Protein AF-A0ABD1H551-F1 (afdb_monomer)

Nearest PDB structures (foldseek):
  7oyb-assembly1_M1  TM=8.784E-01  e=7.785E-08  Danio rerio
  6em1-assembly1_M  TM=8.984E-01  e=2.831E-06  Saccharomyces cerevisiae S288C
  5jup-assembly1_R  TM=9.050E-01  e=9.179E-06  Saccharomyces cerevisiae
  8a3w-assembly1_K  TM=8.734E-01  e=2.570E-04  Leishmania major strain Friedlin
  8rxx-assembly1_LK  TM=8.877E-01  e=4.940E-04  Leishmania major strain Friedlin

Structure (mmCIF, N/CA/C/O backbone):
data_AF-A0ABD1H551-F1
#
_entry.id   AF-A0ABD1H551-F1
#
loop_
_atom_site.group_PDB
_atom_site.id
_atom_site.type_symbol
_atom_site.label_atom_id
_atom_site.label_alt_id
_atom_site.label_comp_id
_atom_site.label_asym_id
_atom_site.label_entity_id
_atom_site.label_seq_id
_atom_site.pdbx_PDB_ins_code
_atom_site.Cartn_x
_atom_site.Cartn_y
_atom_site.Cartn_z
_atom_site.occupancy
_atom_site.B_iso_or_equiv
_atom_site.auth_seq_id
_atom_site.auth_comp_id
_atom_site.auth_asym_id
_atom_site.auth_atom_id
_atom_site.pdbx_PDB_model_num
ATOM 1 N N . MET A 1 1 ? -14.386 -8.185 -21.382 1.00 70.94 1 MET A N 1
ATOM 2 C CA . MET A 1 1 ? -13.116 -8.934 -21.229 1.00 70.94 1 MET A CA 1
ATOM 3 C C . MET A 1 1 ? -13.074 -9.597 -19.862 1.00 70.94 1 MET A C 1
ATOM 5 O O . MET A 1 1 ? -13.427 -8.952 -18.881 1.00 70.94 1 MET A O 1
ATOM 9 N N . THR A 1 2 ? -12.668 -10.866 -19.806 1.00 91.06 2 THR A N 1
ATOM 10 C CA . THR A 1 2 ? -12.673 -11.706 -18.592 1.00 91.06 2 THR A CA 1
ATOM 11 C C . THR A 1 2 ? -11.511 -11.385 -17.645 1.00 91.06 2 THR A C 1
ATOM 13 O O . THR A 1 2 ? -11.685 -11.402 -16.428 1.00 91.06 2 THR A O 1
ATOM 16 N N . PHE A 1 3 ? -10.341 -11.016 -18.182 1.00 92.69 3 PHE A N 1
ATOM 17 C CA . PHE A 1 3 ? -9.173 -10.616 -17.392 1.00 92.69 3 PHE A CA 1
ATOM 18 C C . PHE A 1 3 ? -9.074 -9.089 -17.255 1.00 92.69 3 PHE A C 1
ATOM 20 O O . PHE A 1 3 ? -9.409 -8.337 -18.170 1.00 92.69 3 PHE A O 1
ATOM 27 N N . LYS A 1 4 ? -8.620 -8.631 -16.081 1.00 91.81 4 LYS A N 1
ATOM 28 C CA . LYS A 1 4 ? -8.514 -7.200 -15.715 1.00 91.81 4 LYS A CA 1
ATOM 29 C C . LYS A 1 4 ? -7.081 -6.741 -15.419 1.00 91.81 4 LYS A C 1
ATOM 31 O O . LYS A 1 4 ? -6.844 -5.557 -15.190 1.00 91.81 4 LYS A O 1
ATOM 36 N N . ARG A 1 5 ? -6.138 -7.677 -15.311 1.00 92.56 5 ARG A N 1
ATOM 37 C CA . ARG A 1 5 ? -4.743 -7.419 -14.941 1.00 92.56 5 ARG A CA 1
ATOM 38 C C . ARG A 1 5 ? -3.867 -8.199 -15.903 1.00 92.56 5 ARG A C 1
ATOM 40 O O . ARG A 1 5 ? -3.893 -9.424 -15.866 1.00 92.56 5 ARG A O 1
ATOM 47 N N . TYR A 1 6 ? -3.144 -7.478 -16.742 1.00 94.06 6 TYR A N 1
ATOM 48 C CA . TYR A 1 6 ? -2.253 -8.043 -17.741 1.00 94.06 6 TYR A CA 1
ATOM 49 C C . TYR A 1 6 ? -0.807 -7.710 -17.382 1.00 94.06 6 TYR A C 1
ATOM 51 O O . TYR A 1 6 ? -0.543 -6.753 -16.647 1.00 94.06 6 TYR A O 1
ATOM 59 N N . VAL A 1 7 ? 0.110 -8.538 -17.869 1.00 94.06 7 VAL A N 1
ATOM 60 C CA . VAL A 1 7 ? 1.543 -8.251 -17.846 1.00 94.06 7 VAL A CA 1
ATOM 61 C C . VAL A 1 7 ? 1.819 -7.355 -19.048 1.00 94.06 7 VAL A C 1
ATOM 63 O O . VAL A 1 7 ? 1.664 -7.786 -20.185 1.00 94.06 7 VAL A O 1
ATOM 66 N N . GLU A 1 8 ? 2.150 -6.097 -18.786 1.00 93.81 8 GLU A N 1
ATOM 67 C CA . GLU A 1 8 ? 2.339 -5.054 -19.798 1.00 93.81 8 GLU A CA 1
ATOM 68 C C . GLU A 1 8 ? 3.419 -4.069 -19.332 1.00 93.81 8 GLU A C 1
ATOM 70 O O . GLU A 1 8 ? 3.632 -3.889 -18.127 1.00 93.81 8 GLU A O 1
ATOM 75 N N . ILE A 1 9 ? 4.105 -3.432 -20.280 1.00 92.75 9 ILE A N 1
ATOM 76 C CA . ILE A 1 9 ? 5.108 -2.405 -19.980 1.00 92.75 9 ILE A CA 1
ATOM 77 C C . ILE A 1 9 ? 4.419 -1.218 -19.295 1.00 92.75 9 ILE A C 1
ATOM 79 O O . ILE A 1 9 ? 3.358 -0.763 -19.714 1.00 92.75 9 ILE A O 1
ATOM 83 N N . GLY A 1 10 ? 5.016 -0.729 -18.209 1.00 91.62 10 GLY A N 1
ATOM 84 C CA . GLY A 1 10 ? 4.457 0.319 -17.355 1.00 91.62 10 GLY A CA 1
ATOM 85 C C . GLY A 1 10 ? 3.514 -0.196 -16.264 1.00 91.62 10 GLY A C 1
ATOM 86 O O . GLY A 1 10 ? 3.066 0.589 -15.425 1.00 91.62 10 GLY A O 1
ATOM 87 N N . ARG A 1 11 ? 3.222 -1.504 -16.208 1.00 93.94 11 ARG A N 1
ATOM 88 C CA . ARG A 1 11 ? 2.378 -2.068 -15.148 1.00 93.94 11 ARG A CA 1
ATOM 89 C C . ARG A 1 11 ? 3.085 -2.042 -13.800 1.00 93.94 11 ARG A C 1
ATOM 91 O O . ARG A 1 11 ? 4.218 -2.498 -13.677 1.00 93.94 11 ARG A O 1
ATOM 98 N N . VAL A 1 12 ? 2.366 -1.610 -12.766 1.00 93.25 12 VAL A N 1
ATOM 99 C CA . VAL A 1 12 ? 2.822 -1.706 -11.374 1.00 93.25 12 VAL A CA 1
ATOM 100 C C . VAL A 1 12 ? 2.500 -3.092 -10.810 1.00 93.25 12 VAL A C 1
ATOM 102 O O . VAL A 1 12 ? 1.356 -3.554 -10.880 1.00 93.25 12 VAL A O 1
ATOM 105 N N . ALA A 1 13 ? 3.500 -3.727 -10.210 1.00 93.88 13 ALA A N 1
ATOM 106 C CA . ALA A 1 13 ? 3.408 -5.005 -9.523 1.00 93.88 13 ALA A CA 1
ATOM 107 C C . ALA A 1 13 ? 3.945 -4.898 -8.087 1.00 93.88 13 ALA A C 1
ATOM 109 O O . ALA A 1 13 ? 4.781 -4.052 -7.774 1.00 93.88 13 ALA A O 1
ATOM 110 N N . LEU A 1 14 ? 3.448 -5.769 -7.208 1.00 92.81 14 LEU A N 1
ATOM 111 C CA . LEU A 1 14 ? 3.965 -5.946 -5.852 1.00 92.81 14 LEU A CA 1
ATOM 112 C C . LEU A 1 14 ? 4.819 -7.213 -5.818 1.00 92.81 14 LEU A C 1
ATOM 114 O O . LEU A 1 14 ? 4.371 -8.270 -6.266 1.00 92.81 14 LEU A O 1
ATOM 118 N N . VAL A 1 15 ? 6.022 -7.115 -5.259 1.00 92.69 15 VAL A N 1
ATOM 119 C CA . VAL A 1 15 ? 6.911 -8.265 -5.079 1.00 92.69 15 VAL A CA 1
ATOM 120 C C . VAL A 1 15 ? 6.491 -9.061 -3.841 1.00 92.69 15 VAL A C 1
ATOM 122 O O . VAL A 1 15 ? 6.484 -8.543 -2.723 1.00 92.69 15 VAL A O 1
ATOM 125 N N . ASN A 1 16 ? 6.164 -10.341 -4.033 1.00 92.25 16 ASN A N 1
ATOM 126 C CA . ASN A 1 16 ? 5.624 -11.210 -2.978 1.00 92.25 16 ASN A CA 1
ATOM 127 C C . ASN A 1 16 ? 6.662 -12.117 -2.305 1.00 92.25 16 ASN A C 1
ATOM 129 O O . ASN A 1 16 ? 6.326 -12.784 -1.330 1.00 92.25 16 ASN A O 1
ATOM 133 N N . TYR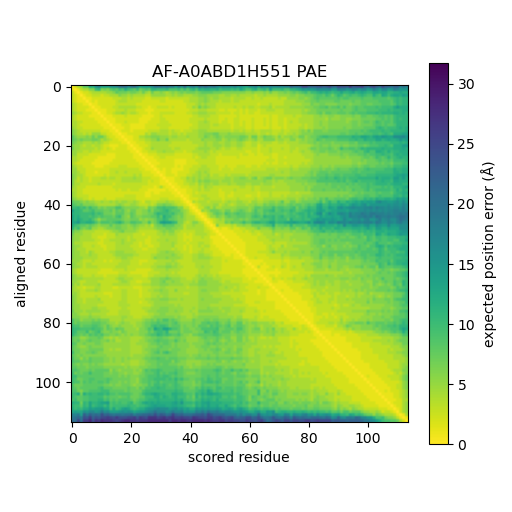 A 1 17 ? 7.905 -12.168 -2.786 1.00 92.75 17 TYR A N 1
ATOM 134 C CA . TYR A 1 17 ? 8.968 -12.974 -2.180 1.00 92.75 17 TYR A CA 1
ATOM 135 C C . TYR A 1 17 ? 10.354 -12.443 -2.560 1.00 92.75 17 TYR A C 1
ATOM 137 O O . TYR A 1 17 ? 10.494 -11.640 -3.479 1.00 92.75 17 TYR A O 1
ATOM 145 N N . GLY A 1 18 ? 11.384 -12.926 -1.866 1.00 90.69 18 GLY A N 1
ATOM 146 C CA . GLY A 1 18 ? 12.775 -12.590 -2.156 1.00 90.69 18 GLY A CA 1
ATOM 147 C C . GLY A 1 18 ? 13.262 -11.320 -1.461 1.00 90.69 18 GLY A C 1
ATOM 148 O O . GLY A 1 18 ? 12.659 -10.832 -0.506 1.00 90.69 18 GLY A O 1
ATOM 149 N N . LYS A 1 19 ? 14.402 -10.813 -1.933 1.00 87.38 19 LYS A N 1
ATOM 150 C CA . LYS A 1 19 ? 15.132 -9.700 -1.309 1.00 87.38 19 LYS A CA 1
ATOM 151 C C . LYS A 1 19 ? 14.337 -8.392 -1.297 1.00 87.38 19 LYS A C 1
ATOM 153 O O . LYS A 1 19 ? 14.426 -7.642 -0.332 1.00 87.38 19 LYS A O 1
ATOM 158 N N . ASP A 1 20 ? 13.532 -8.171 -2.331 1.00 88.25 20 ASP A N 1
ATOM 159 C CA . ASP A 1 20 ? 12.750 -6.947 -2.528 1.00 88.25 20 ASP A CA 1
ATOM 160 C C . ASP A 1 20 ? 11.279 -7.125 -2.094 1.00 88.25 20 ASP A C 1
ATOM 162 O O . ASP A 1 20 ? 10.375 -6.446 -2.580 1.00 88.25 20 ASP A O 1
ATOM 166 N N . TYR A 1 21 ? 11.015 -8.064 -1.173 1.00 88.75 21 TYR A N 1
ATOM 167 C CA . TYR A 1 21 ? 9.675 -8.365 -0.663 1.00 88.75 21 TYR A CA 1
ATOM 168 C C . TYR A 1 21 ? 8.922 -7.116 -0.181 1.00 88.75 21 TYR A C 1
ATOM 170 O O . TYR A 1 21 ? 9.416 -6.330 0.630 1.00 88.75 21 TYR A O 1
ATOM 178 N N . GLY A 1 22 ? 7.674 -6.979 -0.633 1.00 87.12 22 GLY A N 1
ATOM 179 C CA . GLY A 1 22 ? 6.777 -5.896 -0.241 1.00 87.12 22 GLY A CA 1
ATOM 180 C C . GLY A 1 22 ? 7.056 -4.561 -0.934 1.00 87.12 22 GLY A C 1
ATOM 181 O O . GLY A 1 22 ? 6.368 -3.584 -0.629 1.00 87.12 22 GLY A O 1
ATOM 182 N N . GLN A 1 23 ? 8.023 -4.500 -1.853 1.00 88.44 23 GLN A N 1
ATOM 183 C CA . GLN A 1 23 ? 8.267 -3.321 -2.678 1.00 88.44 23 GLN A CA 1
ATOM 184 C C . GLN A 1 23 ? 7.353 -3.298 -3.906 1.00 88.44 23 GLN A C 1
ATOM 186 O O . GLN A 1 23 ? 6.989 -4.337 -4.467 1.00 88.44 23 GLN A O 1
ATOM 191 N N . LEU A 1 24 ? 6.987 -2.084 -4.318 1.00 91.56 24 LEU A N 1
ATOM 192 C CA . LEU A 1 24 ? 6.330 -1.847 -5.596 1.00 91.56 24 LEU A CA 1
ATOM 193 C C . LEU A 1 24 ? 7.379 -1.708 -6.688 1.00 91.56 24 LEU A C 1
ATOM 195 O O . LEU A 1 24 ? 8.356 -0.974 -6.532 1.00 91.56 24 LEU A O 1
ATOM 199 N N . VAL A 1 25 ? 7.130 -2.381 -7.802 1.00 92.50 25 VAL A N 1
ATOM 200 C CA . VAL A 1 25 ? 7.988 -2.364 -8.982 1.00 92.50 25 VAL A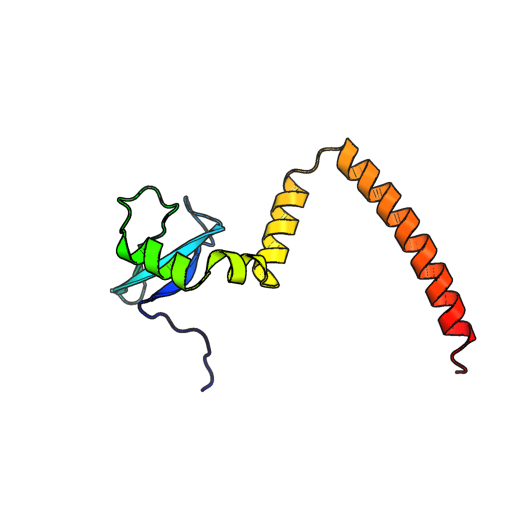 CA 1
ATOM 201 C C . VAL A 1 25 ? 7.157 -2.093 -10.226 1.00 92.50 25 VAL A C 1
ATOM 203 O O . VAL A 1 25 ? 5.962 -2.390 -10.265 1.00 92.50 25 VAL A O 1
ATOM 206 N N . VAL A 1 26 ? 7.787 -1.526 -11.246 1.00 93.31 26 VAL A N 1
ATOM 207 C CA . VAL A 1 26 ? 7.180 -1.293 -12.556 1.00 93.31 26 VAL A CA 1
ATOM 208 C C . VAL A 1 26 ? 7.824 -2.228 -13.568 1.00 93.31 26 VAL A C 1
ATOM 210 O O . VAL A 1 26 ? 9.047 -2.360 -13.603 1.00 93.31 26 VAL A O 1
ATOM 213 N N . ILE A 1 27 ? 7.002 -2.881 -14.385 1.00 94.31 27 ILE A N 1
ATOM 214 C CA . ILE A 1 27 ? 7.469 -3.710 -15.497 1.00 94.31 27 ILE A CA 1
ATOM 215 C C . ILE A 1 27 ? 8.004 -2.786 -16.588 1.00 94.31 27 ILE A C 1
ATOM 217 O O . ILE A 1 27 ? 7.257 -1.980 -17.139 1.00 94.31 27 ILE A O 1
ATOM 221 N N . VAL A 1 28 ? 9.295 -2.884 -16.887 1.00 92.19 28 VAL A N 1
ATOM 222 C CA . VAL A 1 28 ? 9.945 -2.080 -17.930 1.00 92.19 28 VAL A CA 1
ATOM 223 C C . VAL A 1 28 ? 9.980 -2.833 -19.249 1.00 92.19 28 VAL A C 1
ATOM 225 O O . VAL A 1 28 ? 9.776 -2.227 -20.293 1.00 92.19 28 VAL A O 1
ATOM 228 N N . ASP A 1 29 ? 10.232 -4.138 -19.194 1.00 94.19 29 ASP A N 1
ATOM 229 C CA . ASP A 1 29 ? 10.315 -4.978 -20.383 1.00 94.19 29 ASP A CA 1
ATOM 230 C C . ASP A 1 29 ? 9.934 -6.428 -20.059 1.00 94.19 29 ASP A C 1
ATOM 232 O O . ASP A 1 29 ? 10.032 -6.863 -18.907 1.00 94.19 29 ASP A O 1
ATOM 236 N N . VAL A 1 30 ? 9.502 -7.183 -21.066 1.00 94.69 30 VAL A N 1
ATOM 237 C CA . VAL A 1 30 ? 9.164 -8.607 -20.945 1.00 94.69 30 VAL A CA 1
ATOM 238 C C . VAL A 1 30 ? 10.240 -9.411 -21.662 1.00 94.69 30 VAL A C 1
ATOM 240 O O . VAL A 1 30 ? 10.391 -9.311 -22.872 1.00 94.69 30 VAL A O 1
ATOM 243 N N . ILE A 1 31 ? 10.998 -10.207 -20.905 1.00 94.88 31 ILE A N 1
ATOM 244 C CA . ILE A 1 31 ? 12.135 -10.967 -21.440 1.00 94.88 31 ILE A CA 1
ATOM 245 C C . ILE A 1 31 ? 11.625 -12.254 -22.090 1.00 94.88 31 ILE A C 1
ATOM 247 O O . ILE A 1 31 ? 11.978 -12.577 -23.220 1.00 94.88 31 ILE A O 1
ATOM 251 N N . ASP A 1 32 ? 10.801 -12.999 -21.356 1.00 95.25 32 ASP A N 1
ATOM 252 C CA . ASP A 1 32 ? 10.175 -14.237 -21.809 1.00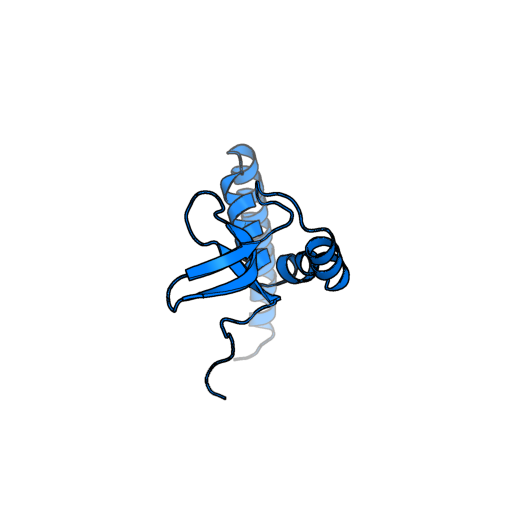 95.25 32 ASP A CA 1
ATOM 253 C C . ASP A 1 32 ? 8.860 -14.486 -21.049 1.00 95.25 32 ASP A C 1
ATOM 255 O O . ASP A 1 32 ? 8.403 -13.647 -20.272 1.00 95.25 32 ASP A O 1
ATOM 259 N N . GLN A 1 33 ? 8.232 -15.645 -21.265 1.00 93.94 33 GLN A N 1
ATOM 260 C CA . GLN A 1 33 ? 6.945 -15.993 -20.652 1.00 93.94 33 GLN A CA 1
ATOM 261 C C . GLN A 1 33 ? 6.979 -16.025 -19.111 1.00 93.94 33 GLN A C 1
ATOM 263 O O . GLN A 1 33 ? 5.945 -15.817 -18.474 1.00 93.94 33 GLN A O 1
ATOM 268 N N . ASN A 1 34 ? 8.147 -16.262 -18.509 1.00 95.12 34 ASN A N 1
ATOM 269 C CA . ASN A 1 34 ? 8.306 -16.451 -17.068 1.00 95.12 34 ASN A CA 1
ATOM 270 C C . ASN A 1 34 ? 9.110 -15.325 -16.398 1.00 95.12 34 ASN A C 1
ATOM 272 O O . ASN A 1 34 ? 9.212 -15.300 -15.168 1.00 95.12 34 ASN A O 1
ATOM 276 N N . ARG A 1 35 ? 9.707 -14.407 -17.169 1.00 94.69 35 ARG A N 1
ATOM 277 C CA . ARG A 1 35 ? 10.601 -13.358 -16.665 1.00 94.69 35 ARG A CA 1
ATOM 278 C C . ARG A 1 35 ? 10.292 -12.002 -17.287 1.00 94.69 35 ARG A C 1
ATOM 280 O O . ARG A 1 35 ? 10.178 -11.849 -18.500 1.00 94.69 35 ARG A O 1
ATOM 287 N N . ALA A 1 36 ? 10.269 -10.988 -16.431 1.00 95.12 36 ALA A N 1
ATOM 288 C CA . ALA A 1 36 ? 10.153 -9.591 -16.818 1.00 95.12 36 ALA A CA 1
ATOM 289 C C . ALA A 1 36 ? 11.273 -8.777 -16.167 1.00 95.12 36 ALA A C 1
ATOM 291 O O . ALA A 1 36 ? 11.688 -9.059 -15.039 1.00 95.12 36 ALA A O 1
ATOM 292 N N . LEU A 1 37 ? 11.743 -7.754 -16.876 1.00 91.81 37 LEU A N 1
ATOM 293 C CA . LEU A 1 37 ? 12.624 -6.744 -16.317 1.00 91.81 37 LEU A CA 1
ATOM 294 C C . LEU A 1 37 ? 11.778 -5.759 -15.509 1.00 91.81 37 LEU A C 1
ATOM 296 O O . LEU A 1 37 ? 10.875 -5.109 -16.041 1.00 91.81 37 LEU A O 1
ATOM 300 N N . VAL A 1 38 ? 12.087 -5.642 -14.223 1.00 91.75 38 VAL A N 1
ATOM 301 C CA . VAL A 1 38 ? 11.397 -4.749 -13.290 1.00 91.75 38 VAL A CA 1
ATOM 302 C C . VAL A 1 38 ? 12.344 -3.676 -12.771 1.00 91.75 38 VAL A C 1
ATOM 304 O O . VAL A 1 38 ? 13.547 -3.902 -12.660 1.00 91.75 38 VAL A O 1
ATOM 307 N N . ASP A 1 39 ? 11.794 -2.509 -12.460 1.00 90.38 39 ASP A N 1
ATOM 308 C CA . ASP A 1 39 ? 12.548 -1.373 -11.934 1.00 90.38 39 ASP A CA 1
ATOM 309 C C . ASP A 1 39 ? 11.725 -0.644 -10.862 1.00 90.38 39 ASP A C 1
ATOM 311 O O . ASP A 1 39 ? 10.489 -0.688 -10.858 1.00 90.38 39 ASP A O 1
ATOM 315 N N . SER A 1 40 ? 12.407 -0.012 -9.912 1.00 86.94 40 SER A N 1
ATOM 316 C CA . SER A 1 40 ? 11.782 0.735 -8.825 1.00 86.94 40 SER A CA 1
ATOM 317 C C . SER A 1 40 ? 12.741 1.795 -8.274 1.00 86.94 40 SER A C 1
ATOM 319 O O . SER A 1 40 ? 13.930 1.510 -8.114 1.00 86.94 40 SER A O 1
ATOM 321 N N . PRO A 1 41 ? 12.249 2.995 -7.905 1.00 83.88 41 PRO A N 1
ATOM 322 C CA . PRO A 1 41 ? 13.063 4.051 -7.297 1.00 83.88 41 PRO A CA 1
ATOM 323 C C . PRO A 1 41 ? 13.783 3.631 -6.008 1.00 83.88 41 PRO A C 1
ATOM 325 O O . PRO A 1 41 ? 14.802 4.235 -5.653 1.00 83.88 41 PRO A O 1
ATOM 328 N N . ASP A 1 42 ? 13.233 2.632 -5.310 1.00 80.38 42 ASP A N 1
ATOM 329 C CA . ASP A 1 42 ? 13.701 2.139 -4.011 1.00 80.38 42 ASP A CA 1
ATOM 330 C C . ASP A 1 42 ? 14.585 0.884 -4.128 1.00 80.38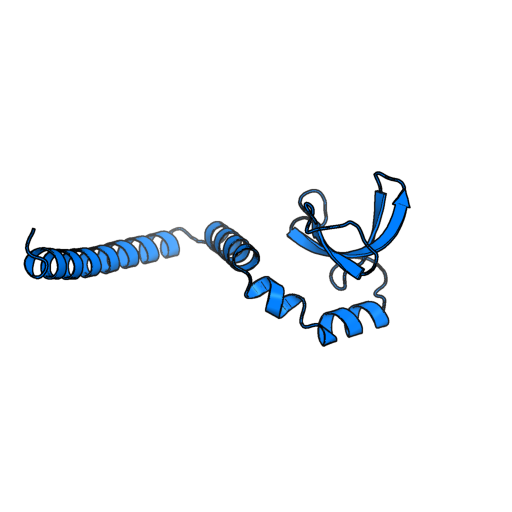 42 ASP A C 1
ATOM 332 O O . ASP A 1 42 ? 15.186 0.450 -3.141 1.00 80.38 42 ASP A O 1
ATOM 336 N N . MET A 1 43 ? 14.694 0.302 -5.326 1.00 79.56 43 MET A N 1
ATOM 337 C CA . MET A 1 43 ? 15.526 -0.873 -5.568 1.00 79.56 43 MET A CA 1
ATOM 338 C C . MET A 1 43 ? 17.006 -0.472 -5.639 1.00 79.56 43 MET A C 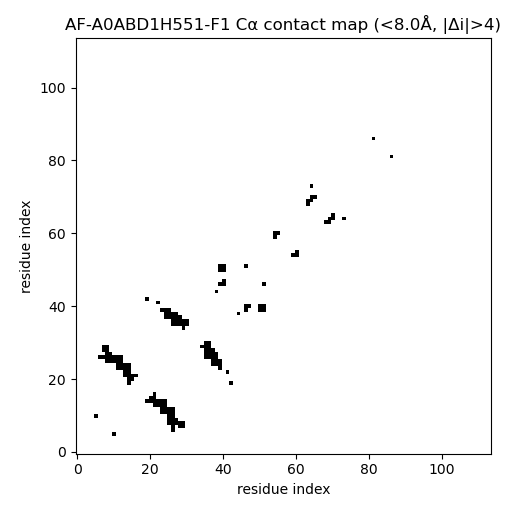1
ATOM 340 O O . MET A 1 43 ? 17.365 0.635 -6.046 1.00 79.56 43 MET A O 1
ATOM 344 N N . ARG A 1 44 ? 17.905 -1.382 -5.244 1.00 72.69 44 ARG A N 1
ATOM 345 C CA . ARG A 1 44 ? 19.363 -1.157 -5.245 1.00 72.69 44 ARG A CA 1
ATOM 346 C C . ARG A 1 44 ? 19.962 -1.315 -6.653 1.00 72.69 44 ARG A C 1
ATOM 348 O O . ARG A 1 44 ? 20.887 -2.096 -6.853 1.00 72.69 44 ARG A O 1
ATOM 355 N N . VAL A 1 45 ? 19.411 -0.583 -7.616 1.00 77.88 45 VAL A N 1
ATOM 356 C CA . VAL A 1 45 ? 19.833 -0.519 -9.022 1.00 77.88 45 VAL A CA 1
ATOM 357 C C . VAL A 1 45 ? 19.991 0.948 -9.450 1.00 77.88 45 VAL A C 1
ATOM 359 O O . VAL A 1 45 ? 19.459 1.840 -8.781 1.00 77.88 45 VAL A O 1
ATOM 362 N N . PRO A 1 46 ? 20.744 1.250 -10.526 1.00 80.00 46 PRO A N 1
ATOM 363 C CA . PRO A 1 46 ? 20.855 2.612 -11.037 1.00 80.00 46 PRO A CA 1
ATOM 364 C C . PRO A 1 46 ? 19.482 3.198 -11.376 1.00 80.00 46 PRO A C 1
ATOM 366 O O . PRO A 1 46 ? 18.741 2.652 -12.191 1.00 80.00 46 PRO A O 1
ATOM 369 N N . LYS A 1 47 ? 19.146 4.327 -10.750 1.00 79.19 47 LYS A N 1
ATOM 370 C CA . LYS A 1 47 ? 17.819 4.933 -10.876 1.00 79.19 47 LYS A CA 1
ATOM 371 C C . LYS A 1 47 ? 17.624 5.554 -12.254 1.00 79.19 47 LYS A C 1
ATOM 373 O O . LYS A 1 47 ? 18.385 6.434 -12.663 1.00 79.19 47 LYS A O 1
ATOM 378 N N . LYS A 1 48 ? 16.538 5.183 -12.930 1.00 84.69 48 LYS A N 1
ATOM 379 C CA . LYS A 1 48 ? 16.100 5.843 -14.165 1.00 84.69 48 LYS A CA 1
ATOM 380 C C . LYS A 1 48 ? 15.259 7.072 -13.830 1.00 84.69 48 LYS A C 1
ATOM 382 O O . LYS A 1 48 ? 14.136 6.945 -13.352 1.00 84.69 48 LYS A O 1
ATOM 387 N N . LYS A 1 49 ? 15.774 8.270 -14.130 1.00 87.25 49 LYS A N 1
ATOM 388 C CA . LYS A 1 49 ? 15.080 9.548 -13.861 1.00 87.25 49 LYS A CA 1
ATOM 389 C C . LYS A 1 49 ? 13.671 9.602 -14.466 1.00 87.25 49 LYS A C 1
ATOM 391 O O . LYS A 1 49 ? 12.746 10.055 -13.805 1.00 87.25 49 LYS A O 1
ATOM 396 N N . ALA A 1 50 ? 13.508 9.093 -15.688 1.00 89.81 50 ALA A N 1
ATOM 397 C CA . ALA A 1 50 ? 12.219 9.069 -16.378 1.00 89.81 50 ALA A CA 1
ATOM 398 C C . ALA A 1 50 ? 11.164 8.224 -15.641 1.00 89.81 50 ALA A C 1
ATOM 400 O O . ALA A 1 50 ? 10.012 8.635 -15.543 1.00 89.81 50 ALA A O 1
ATOM 401 N N . LEU A 1 51 ? 11.561 7.076 -15.079 1.00 87.31 51 LEU A N 1
ATOM 402 C CA . LEU A 1 51 ? 10.654 6.210 -14.324 1.00 87.31 51 LEU A CA 1
ATOM 403 C C . LEU A 1 51 ? 10.202 6.878 -13.024 1.00 87.31 51 LEU A C 1
ATOM 405 O O . LEU A 1 51 ? 9.016 6.863 -12.711 1.00 87.31 51 LEU A O 1
ATOM 409 N N . VAL A 1 52 ? 11.141 7.483 -12.291 1.00 88.88 52 VAL A N 1
ATOM 410 C CA . VAL A 1 52 ? 10.839 8.211 -11.050 1.00 88.88 52 VAL A CA 1
ATOM 411 C C . VAL A 1 52 ? 9.838 9.331 -11.333 1.00 88.88 52 VAL A C 1
ATOM 413 O O . VAL A 1 52 ? 8.786 9.376 -10.701 1.00 88.88 52 VAL A O 1
ATOM 416 N N . ALA A 1 53 ? 10.105 10.149 -12.355 1.00 91.06 53 ALA A N 1
ATOM 417 C CA . ALA A 1 53 ? 9.210 11.225 -12.765 1.00 91.06 53 ALA A CA 1
ATOM 418 C C . ALA A 1 53 ? 7.815 10.708 -13.162 1.00 91.06 53 ALA A C 1
ATOM 420 O O . ALA A 1 53 ? 6.809 11.291 -12.769 1.00 91.06 53 ALA A O 1
ATOM 421 N N . ALA A 1 54 ? 7.732 9.589 -13.891 1.00 91.38 54 ALA A N 1
ATOM 422 C CA . ALA A 1 54 ? 6.455 8.986 -14.271 1.00 91.38 54 ALA A CA 1
ATOM 423 C C . ALA A 1 54 ? 5.667 8.449 -13.060 1.00 91.38 54 ALA A C 1
ATOM 425 O O . ALA A 1 54 ? 4.451 8.628 -12.986 1.00 91.38 54 ALA A O 1
ATOM 426 N N . MET A 1 55 ? 6.341 7.814 -12.095 1.00 90.88 55 MET A N 1
ATOM 427 C CA . MET A 1 55 ? 5.702 7.297 -10.878 1.00 90.88 55 MET A CA 1
ATOM 428 C C . MET A 1 55 ? 5.197 8.412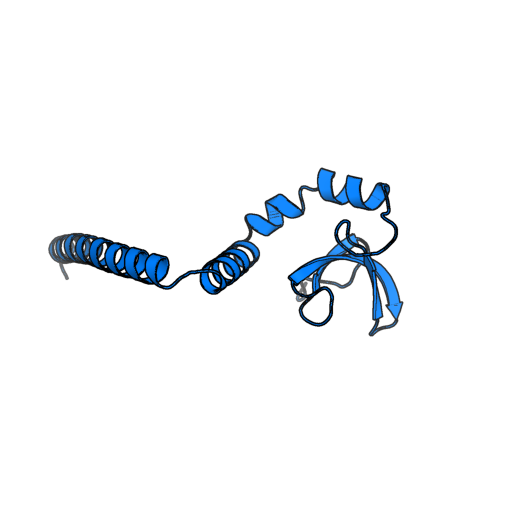 -9.960 1.00 90.88 55 MET A C 1
ATOM 430 O O . MET A 1 55 ? 4.125 8.271 -9.365 1.00 90.88 55 MET A O 1
ATOM 434 N N . GLU A 1 56 ? 5.957 9.502 -9.853 1.00 90.38 56 GLU A N 1
ATOM 435 C CA . GLU A 1 56 ? 5.574 10.699 -9.103 1.00 90.38 56 GLU A CA 1
ATOM 436 C C . GLU A 1 56 ? 4.409 11.423 -9.782 1.00 90.38 56 GLU A C 1
ATOM 438 O O . GLU A 1 56 ? 3.400 11.688 -9.131 1.00 90.38 56 GLU A O 1
ATOM 443 N N . ALA A 1 57 ? 4.481 11.647 -11.099 1.00 93.56 57 ALA A N 1
ATOM 444 C CA . ALA A 1 57 ? 3.403 12.270 -11.869 1.00 93.56 57 ALA A CA 1
ATOM 445 C C . ALA A 1 57 ? 2.086 11.478 -11.786 1.00 93.56 57 ALA A C 1
ATOM 447 O O . ALA A 1 57 ? 1.002 12.058 -11.754 1.00 93.56 57 ALA A O 1
ATOM 448 N N . ALA A 1 58 ? 2.166 10.147 -11.725 1.00 92.38 58 ALA A N 1
ATOM 449 C CA . ALA A 1 58 ? 1.001 9.282 -11.582 1.00 92.38 58 ALA A CA 1
ATOM 450 C C . ALA A 1 58 ? 0.515 9.114 -10.127 1.00 92.38 58 ALA A C 1
ATOM 452 O O . ALA A 1 58 ? -0.517 8.461 -9.926 1.00 92.38 58 ALA A O 1
ATOM 453 N N . ASP A 1 59 ? 1.222 9.669 -9.136 1.00 93.00 59 ASP A N 1
ATOM 454 C CA . ASP A 1 59 ? 0.998 9.472 -7.696 1.00 93.00 59 ASP A CA 1
ATOM 455 C C . ASP A 1 59 ? 0.758 7.994 -7.334 1.00 93.00 59 ASP A C 1
ATOM 457 O O . ASP A 1 59 ? -0.228 7.601 -6.700 1.00 93.00 59 ASP A O 1
ATOM 461 N N . VAL A 1 60 ? 1.650 7.120 -7.808 1.00 90.94 60 VAL A N 1
ATOM 462 C CA . VAL A 1 60 ? 1.502 5.669 -7.605 1.00 90.94 60 VAL A CA 1
ATOM 463 C C . VAL A 1 60 ? 1.515 5.328 -6.115 1.00 90.94 60 VAL A C 1
ATOM 465 O O . VAL A 1 60 ? 0.740 4.482 -5.663 1.00 90.94 60 VAL A O 1
ATOM 468 N N . LYS A 1 61 ? 2.368 6.003 -5.338 1.00 89.56 61 LYS A N 1
ATOM 469 C CA . LYS A 1 61 ? 2.523 5.752 -3.904 1.00 89.56 61 LYS A CA 1
ATOM 470 C C . LYS A 1 61 ? 1.286 6.177 -3.111 1.00 89.56 61 LYS A C 1
ATOM 472 O O . LYS A 1 61 ? 0.777 5.359 -2.345 1.00 89.56 61 LYS A O 1
ATOM 477 N N . GLY A 1 62 ? 0.746 7.378 -3.335 1.00 92.75 62 GLY A N 1
ATOM 478 C CA . GLY A 1 62 ? -0.475 7.830 -2.662 1.00 92.75 62 GLY A CA 1
ATOM 479 C C . GLY A 1 62 ? -1.683 6.954 -3.003 1.00 92.75 62 GLY A C 1
ATOM 480 O O . GLY A 1 62 ? -2.434 6.519 -2.118 1.00 92.75 62 GLY A O 1
ATOM 481 N N . LYS A 1 63 ? -1.834 6.576 -4.278 1.00 94.31 63 LYS A N 1
ATOM 482 C CA . LYS A 1 63 ? -2.877 5.632 -4.726 1.00 94.31 63 LYS A CA 1
ATOM 483 C C . LYS A 1 63 ? -2.718 4.242 -4.109 1.00 94.31 63 LYS A C 1
ATOM 485 O O . LYS A 1 63 ? -3.706 3.621 -3.715 1.00 94.31 63 LYS A O 1
ATOM 490 N N . TRP A 1 64 ? -1.490 3.747 -3.978 1.00 92.81 64 TRP A N 1
ATOM 491 C CA . TRP A 1 64 ? -1.229 2.472 -3.317 1.00 92.81 64 TRP A CA 1
ATOM 492 C C . TRP A 1 64 ? -1.572 2.513 -1.828 1.00 92.81 64 TRP A C 1
ATOM 494 O O . TRP A 1 64 ? -2.306 1.650 -1.345 1.00 92.81 64 TRP A O 1
ATOM 504 N N . GLU A 1 65 ? -1.098 3.522 -1.101 1.00 91.69 65 GLU A N 1
ATOM 505 C CA . GLU A 1 65 ? -1.326 3.664 0.341 1.00 91.69 65 GLU A CA 1
ATOM 506 C C . GLU A 1 65 ? -2.804 3.901 0.678 1.00 91.69 65 GLU A C 1
ATOM 508 O O . GLU A 1 65 ? -3.293 3.447 1.715 1.00 91.69 65 GLU A O 1
ATOM 513 N N . SER A 1 66 ? -3.548 4.554 -0.218 1.00 93.94 66 SER A N 1
ATOM 514 C CA . SER A 1 66 ? -4.996 4.733 -0.092 1.00 93.94 66 SER A CA 1
ATOM 515 C C . SER A 1 66 ? -5.807 3.496 -0.498 1.00 93.94 66 SER A C 1
ATOM 517 O O . SER A 1 66 ? -6.964 3.379 -0.092 1.00 93.94 66 SER 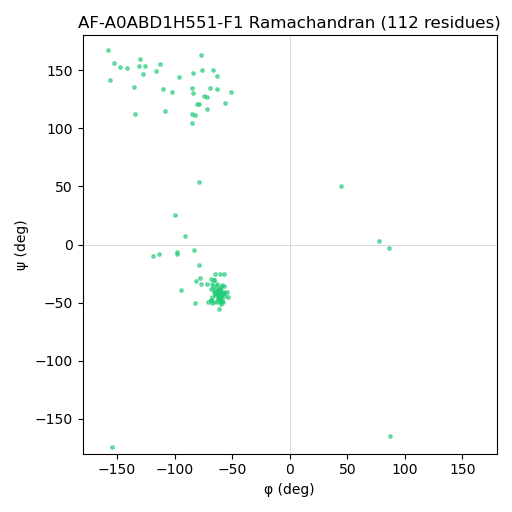A O 1
ATOM 519 N N . SER A 1 67 ? -5.228 2.541 -1.229 1.00 95.19 67 SER A N 1
ATOM 520 C CA . SER A 1 67 ? -5.923 1.310 -1.612 1.00 95.19 67 SER A CA 1
ATOM 521 C C . SER A 1 67 ? -6.234 0.419 -0.401 1.00 95.19 67 SER A C 1
ATOM 523 O O . SER A 1 67 ? -5.492 0.378 0.582 1.00 95.19 67 SER A O 1
ATOM 525 N N . SER A 1 68 ? -7.323 -0.356 -0.466 1.00 94.75 68 SER A N 1
ATOM 526 C CA . SER A 1 68 ? -7.678 -1.310 0.600 1.00 94.75 68 SER A CA 1
ATOM 527 C C . SER A 1 68 ? -6.557 -2.317 0.874 1.00 94.75 68 SER A C 1
ATOM 529 O O . SER A 1 68 ? -6.308 -2.679 2.027 1.00 94.75 68 SER A O 1
ATOM 531 N N . TRP A 1 69 ? -5.848 -2.731 -0.178 1.00 93.06 69 TRP A N 1
ATOM 532 C CA . TRP A 1 69 ? -4.736 -3.663 -0.079 1.00 93.06 69 TRP A CA 1
ATOM 533 C C . TRP A 1 69 ? -3.508 -3.022 0.577 1.00 93.06 69 TRP A C 1
ATOM 535 O O . TRP A 1 69 ? -3.002 -3.567 1.559 1.00 93.06 69 TRP A O 1
ATOM 545 N N . GLY A 1 70 ? -3.088 -1.835 0.128 1.00 92.19 70 GLY A N 1
ATOM 546 C CA . GLY A 1 70 ? -1.978 -1.097 0.736 1.00 92.19 70 GLY A CA 1
ATOM 547 C C . GLY A 1 70 ? -2.236 -0.772 2.209 1.00 92.19 70 GLY A C 1
ATOM 548 O O . GLY A 1 70 ? -1.398 -1.066 3.065 1.00 92.19 70 GLY A O 1
ATOM 549 N N . ARG A 1 71 ? -3.447 -0.307 2.552 1.00 93.69 71 ARG A N 1
ATOM 550 C CA . ARG A 1 71 ? -3.870 -0.098 3.951 1.00 93.69 71 ARG A CA 1
ATOM 551 C C . ARG A 1 71 ? -3.757 -1.373 4.786 1.00 93.69 71 ARG A C 1
ATOM 553 O O . ARG A 1 71 ? -3.291 -1.318 5.924 1.00 93.69 71 ARG A O 1
ATOM 560 N N . LYS A 1 72 ? -4.153 -2.529 4.237 1.00 93.88 72 LYS A N 1
ATOM 561 C CA . LYS A 1 72 ? -4.046 -3.826 4.925 1.00 93.88 72 LYS A CA 1
ATOM 562 C C . LYS A 1 72 ? -2.588 -4.178 5.233 1.00 93.88 72 LYS A C 1
ATOM 564 O O . LYS A 1 72 ? -2.300 -4.570 6.365 1.00 93.88 72 LYS A O 1
ATOM 569 N N . LEU A 1 73 ? -1.677 -3.994 4.276 1.00 90.69 73 LEU A N 1
ATOM 570 C CA . LEU A 1 73 ? -0.245 -4.248 4.480 1.00 90.69 73 LEU A CA 1
ATOM 571 C C . LEU A 1 73 ? 0.359 -3.294 5.516 1.00 90.69 73 LEU A C 1
ATOM 573 O O . LEU A 1 73 ? 1.093 -3.733 6.400 1.00 90.69 73 LEU A O 1
ATOM 577 N N . ILE A 1 74 ? 0.001 -2.008 5.473 1.00 91.44 74 ILE A N 1
ATOM 578 C CA . ILE A 1 74 ? 0.445 -1.017 6.465 1.00 91.44 74 ILE A CA 1
ATOM 579 C C . ILE A 1 74 ? -0.005 -1.425 7.870 1.00 91.44 74 ILE A C 1
ATOM 581 O O . ILE A 1 74 ? 0.786 -1.387 8.811 1.00 91.44 74 ILE A O 1
ATOM 585 N N . VAL A 1 75 ? -1.259 -1.857 8.029 1.00 92.25 75 VAL A N 1
ATOM 586 C CA . VAL A 1 75 ? -1.776 -2.342 9.316 1.00 92.25 75 VAL A CA 1
ATOM 587 C C . VAL A 1 75 ? -1.021 -3.584 9.784 1.00 92.25 75 VAL A C 1
ATOM 589 O O . VAL A 1 75 ? -0.703 -3.675 10.967 1.00 92.25 75 VAL A O 1
ATOM 592 N N . GLN A 1 76 ? -0.703 -4.521 8.889 1.00 91.94 76 GLN A N 1
ATOM 593 C CA . GLN A 1 76 ? 0.089 -5.704 9.228 1.00 91.94 76 GLN A CA 1
ATOM 594 C C . GLN A 1 76 ? 1.499 -5.323 9.697 1.00 91.94 76 GLN A C 1
ATOM 596 O O . GLN A 1 76 ? 1.927 -5.782 10.754 1.00 91.94 76 GLN A O 1
ATOM 601 N N . LYS A 1 77 ? 2.177 -4.424 8.972 1.00 90.81 77 LYS A N 1
ATOM 602 C CA . LYS A 1 77 ? 3.508 -3.921 9.338 1.00 90.81 77 LYS A CA 1
ATOM 603 C C . LYS A 1 77 ? 3.488 -3.193 10.683 1.00 90.81 77 LYS A C 1
ATOM 605 O O . LYS A 1 77 ? 4.333 -3.460 11.528 1.00 90.81 77 LYS A O 1
ATOM 610 N N . ARG A 1 78 ? 2.488 -2.334 10.918 1.00 92.06 78 ARG A N 1
ATOM 611 C CA . ARG A 1 78 ? 2.289 -1.664 12.214 1.00 92.06 78 ARG A CA 1
ATOM 612 C C . ARG A 1 78 ? 2.090 -2.688 13.328 1.00 92.06 78 ARG A C 1
ATOM 614 O O . ARG A 1 78 ? 2.792 -2.619 14.321 1.00 92.06 78 ARG A O 1
ATOM 621 N N . ARG A 1 79 ? 1.197 -3.669 13.140 1.00 92.12 79 ARG A N 1
ATOM 622 C CA . ARG A 1 79 ? 0.917 -4.737 14.122 1.00 92.12 79 ARG A CA 1
ATOM 623 C C . ARG A 1 79 ? 2.139 -5.583 14.464 1.00 92.12 79 ARG A C 1
ATOM 625 O O . ARG A 1 79 ? 2.260 -5.976 15.616 1.00 92.12 79 ARG A O 1
ATOM 632 N N . ALA A 1 80 ? 3.013 -5.852 13.499 1.00 92.19 80 ALA A N 1
ATOM 633 C CA . ALA A 1 80 ? 4.250 -6.589 13.739 1.00 92.19 80 ALA A CA 1
ATOM 634 C C . ALA A 1 80 ? 5.255 -5.802 14.604 1.00 92.19 80 ALA A C 1
ATOM 636 O O . ALA A 1 80 ? 6.021 -6.412 15.336 1.00 92.19 80 ALA A O 1
ATOM 637 N N . GLY A 1 81 ? 5.234 -4.465 14.543 1.00 92.50 81 GLY A N 1
ATOM 638 C CA . GLY A 1 81 ? 6.124 -3.591 15.317 1.00 92.50 81 GLY A CA 1
ATOM 639 C C . GLY A 1 81 ? 5.586 -3.145 16.681 1.00 92.50 81 GLY A C 1
ATOM 640 O O . GLY A 1 81 ? 6.183 -2.275 17.305 1.00 92.50 81 GLY A O 1
ATOM 641 N N . LEU A 1 82 ? 4.446 -3.671 17.134 1.00 94.75 82 LEU A N 1
ATOM 642 C CA . LEU A 1 82 ? 3.859 -3.290 18.420 1.00 94.75 82 LEU A CA 1
ATOM 643 C C . LEU A 1 82 ? 4.627 -3.913 19.589 1.00 94.75 82 LEU A C 1
ATOM 645 O O . LEU A 1 82 ? 4.747 -5.136 19.671 1.00 94.75 82 LEU A O 1
ATOM 649 N N . ASN A 1 83 ? 5.034 -3.077 20.542 1.00 95.31 83 ASN A N 1
ATOM 650 C CA . ASN A 1 83 ? 5.564 -3.537 21.820 1.00 95.31 83 ASN A CA 1
ATOM 651 C C . ASN A 1 83 ? 4.427 -3.997 22.757 1.00 95.31 83 ASN A C 1
ATOM 653 O O . ASN A 1 83 ? 3.254 -3.669 22.559 1.00 95.31 83 ASN A O 1
ATOM 657 N N . ASP A 1 84 ? 4.763 -4.745 23.805 1.00 95.62 84 ASP A N 1
ATOM 658 C CA . ASP A 1 84 ? 3.823 -5.263 24.800 1.00 95.62 84 ASP A CA 1
ATOM 659 C C . ASP A 1 84 ? 2.947 -4.172 25.433 1.00 95.62 84 ASP A C 1
ATOM 661 O O . ASP A 1 84 ? 1.719 -4.280 25.456 1.00 95.62 84 ASP A O 1
ATOM 665 N N . PHE A 1 85 ? 3.560 -3.049 25.807 1.00 96.44 85 PHE A N 1
ATOM 666 C CA . PHE A 1 85 ? 2.840 -1.906 26.360 1.00 96.44 85 PHE A CA 1
ATOM 667 C C . PHE A 1 85 ? 1.802 -1.317 25.387 1.00 96.44 85 PHE A C 1
ATOM 669 O O . PHE A 1 85 ? 0.692 -0.959 25.789 1.00 96.44 85 PHE A O 1
ATOM 676 N N . ASP A 1 86 ? 2.107 -1.263 24.089 1.00 95.38 86 ASP A N 1
ATOM 677 C CA . ASP A 1 86 ? 1.165 -0.776 23.075 1.00 95.38 86 ASP A CA 1
ATOM 678 C C . ASP A 1 86 ? 0.030 -1.773 22.831 1.00 95.38 86 ASP A C 1
ATOM 680 O O . ASP A 1 86 ? -1.121 -1.374 22.622 1.00 95.38 86 ASP A O 1
ATOM 684 N N . ARG A 1 87 ? 0.315 -3.080 22.924 1.00 94.94 87 ARG A N 1
ATOM 685 C CA . ARG A 1 87 ? -0.720 -4.125 22.884 1.00 94.94 87 ARG A CA 1
ATOM 686 C C . ARG A 1 87 ? -1.691 -3.980 24.055 1.00 94.94 87 ARG A C 1
ATOM 688 O O . ARG A 1 87 ? -2.901 -4.053 23.828 1.00 94.94 87 ARG A O 1
ATOM 695 N N . PHE A 1 88 ? -1.194 -3.695 25.259 1.00 96.50 88 PHE A N 1
ATOM 696 C CA . PHE A 1 88 ? -2.031 -3.432 26.431 1.00 96.50 88 PHE A CA 1
ATOM 697 C C . PHE A 1 88 ? -2.918 -2.189 26.245 1.00 96.50 88 PHE A C 1
ATOM 699 O O . PHE A 1 88 ? -4.137 -2.264 26.420 1.00 96.50 88 PHE A O 1
ATOM 706 N N . LYS A 1 89 ? -2.354 -1.065 25.782 1.00 96.50 89 LYS A N 1
ATOM 707 C CA . LYS A 1 89 ? -3.139 0.146 25.466 1.00 96.50 89 LYS A CA 1
ATOM 708 C C . LYS A 1 89 ? -4.245 -0.134 24.449 1.00 96.50 89 LYS A C 1
ATOM 710 O O . LYS A 1 89 ? -5.386 0.294 24.628 1.00 96.50 89 LYS A O 1
ATOM 715 N N . LEU A 1 90 ? -3.933 -0.877 23.385 1.00 95.25 90 LEU A N 1
ATOM 716 C CA . LEU A 1 90 ? -4.920 -1.252 22.374 1.00 95.25 90 LEU A CA 1
ATOM 717 C C . LEU A 1 90 ? -5.992 -2.192 22.918 1.00 95.25 90 LEU A C 1
ATOM 719 O O . LEU A 1 90 ? -7.143 -2.086 22.496 1.00 95.25 90 LEU A O 1
ATOM 723 N N . MET A 1 91 ? -5.645 -3.099 23.832 1.00 96.75 91 MET A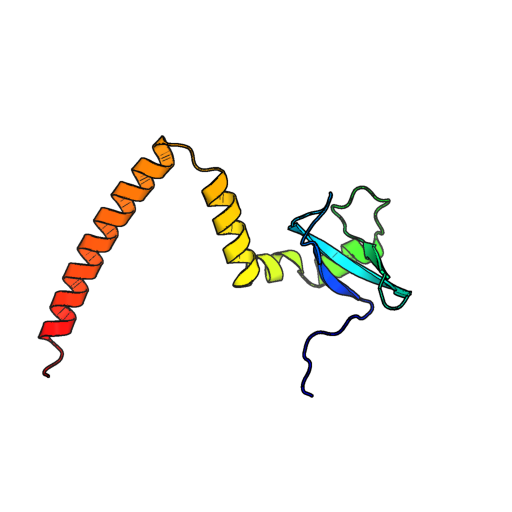 N 1
ATOM 724 C CA . MET A 1 91 ? -6.615 -3.952 24.515 1.00 96.75 91 MET A CA 1
ATOM 725 C C . MET A 1 91 ? -7.628 -3.098 25.286 1.00 96.75 91 MET A C 1
ATOM 727 O O . MET A 1 91 ? -8.829 -3.237 25.058 1.00 96.75 91 MET A O 1
ATOM 731 N N . LEU A 1 92 ? -7.162 -2.157 26.112 1.00 97.56 92 LEU A N 1
ATOM 732 C CA . LEU A 1 92 ? -8.042 -1.252 26.859 1.00 97.56 92 LEU A CA 1
ATOM 733 C C . LEU A 1 92 ? -8.922 -0.404 25.928 1.00 97.56 92 LEU A C 1
ATOM 735 O O . LEU A 1 92 ? -10.135 -0.310 26.127 1.00 97.56 92 LEU A O 1
ATOM 739 N N . ALA A 1 93 ? -8.342 0.152 24.860 1.00 96.88 93 ALA A N 1
ATOM 740 C CA . ALA A 1 93 ? -9.087 0.922 23.866 1.00 96.88 93 ALA A CA 1
ATOM 741 C C . ALA A 1 93 ? -10.164 0.076 23.158 1.00 96.88 93 ALA A C 1
ATOM 743 O O . ALA A 1 93 ? -11.281 0.550 22.935 1.00 96.88 93 ALA A O 1
ATOM 744 N N . LYS A 1 94 ? -9.864 -1.192 22.838 1.00 96.88 94 LYS A N 1
ATOM 745 C CA . LYS A 1 94 ? -10.829 -2.135 22.251 1.00 96.88 94 LYS A CA 1
ATOM 746 C C . LYS A 1 94 ? -11.968 -2.457 23.210 1.00 96.88 94 LYS A C 1
ATOM 748 O O . LYS A 1 94 ? -13.115 -2.454 22.771 1.00 96.88 94 LYS A O 1
ATOM 753 N N . ILE A 1 95 ? -11.675 -2.694 24.490 1.00 97.06 95 ILE A N 1
ATOM 754 C CA . ILE A 1 95 ? -12.694 -2.958 25.518 1.00 97.06 95 ILE A CA 1
ATOM 755 C C . ILE A 1 95 ? -13.637 -1.756 25.640 1.00 97.06 95 ILE A C 1
ATOM 757 O O . ILE A 1 95 ? -14.854 -1.922 25.545 1.00 97.06 95 ILE A O 1
ATOM 761 N N . LYS A 1 96 ? -13.085 -0.538 25.749 1.00 97.25 96 LYS A N 1
ATOM 762 C CA . LYS A 1 96 ? -13.875 0.702 25.820 1.00 97.25 96 LYS A CA 1
ATOM 763 C C . LYS A 1 96 ? -14.758 0.884 24.582 1.00 97.25 96 LYS A C 1
ATOM 765 O O . LYS A 1 96 ? -15.959 1.111 24.714 1.00 97.25 96 LYS A O 1
ATOM 770 N N . LYS A 1 97 ? -14.194 0.712 23.380 1.00 97.69 97 LYS A N 1
ATOM 771 C CA . LYS A 1 97 ? -14.945 0.800 22.116 1.00 97.69 97 LYS A CA 1
ATOM 772 C C . LYS A 1 97 ? -16.069 -0.238 22.049 1.00 97.69 97 LYS A C 1
ATOM 774 O O . LYS A 1 97 ? -17.189 0.103 21.686 1.00 97.69 97 LYS A O 1
ATOM 779 N N . ALA A 1 98 ? -15.792 -1.490 22.411 1.00 96.88 98 ALA A N 1
ATOM 780 C CA . ALA A 1 98 ? -16.785 -2.562 22.399 1.00 96.88 98 ALA A CA 1
ATOM 781 C C . ALA A 1 98 ? -17.914 -2.335 23.419 1.00 96.88 98 ALA A C 1
ATOM 783 O O . ALA A 1 98 ? -19.039 -2.774 23.189 1.00 96.88 98 ALA A O 1
ATOM 784 N N . GLY A 1 99 ? -17.634 -1.662 24.539 1.00 97.38 99 GLY A N 1
ATOM 785 C CA . GLY A 1 99 ? -18.655 -1.218 25.491 1.00 97.38 99 GLY A CA 1
ATOM 786 C C . GLY A 1 99 ? -19.650 -0.249 24.853 1.00 97.38 99 GLY A C 1
ATOM 787 O O . GLY A 1 99 ? -20.843 -0.541 24.823 1.00 97.38 99 GLY A O 1
ATOM 788 N N . VAL A 1 100 ? -19.15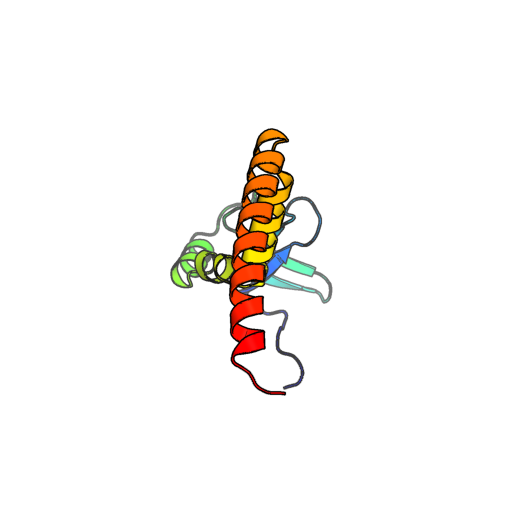1 0.842 24.264 1.00 97.25 100 VAL A N 1
ATOM 789 C CA . VAL A 1 100 ? -19.987 1.869 23.611 1.00 97.25 100 VAL A CA 1
ATOM 790 C C . VAL A 1 100 ? -20.788 1.280 22.448 1.00 97.25 100 VAL A C 1
ATOM 792 O O . VAL A 1 100 ? -21.994 1.473 22.366 1.00 97.25 100 VAL A O 1
ATOM 795 N N . VAL A 1 101 ? -20.150 0.480 21.586 1.00 97.12 101 VAL A N 1
ATOM 796 C CA . VAL A 1 101 ? -20.839 -0.157 20.450 1.00 97.12 101 VAL A CA 1
ATOM 797 C C . VAL A 1 101 ? -21.978 -1.066 20.919 1.00 97.12 101 VAL A C 1
ATOM 799 O O . VAL A 1 101 ? -23.044 -1.059 20.314 1.00 97.12 101 VAL A O 1
ATOM 802 N N . ARG A 1 102 ? -21.790 -1.830 22.005 1.00 95.50 102 ARG A N 1
ATOM 803 C CA . ARG A 1 102 ? -22.856 -2.680 22.562 1.00 95.50 102 ARG A CA 1
ATOM 804 C C . ARG A 1 102 ? -24.017 -1.865 23.126 1.00 95.50 102 ARG A C 1
ATOM 806 O O . ARG A 1 102 ? -25.157 -2.281 22.953 1.00 95.50 102 ARG A O 1
ATOM 813 N N . GLN A 1 103 ? -23.738 -0.735 23.775 1.00 95.50 103 GLN A N 1
ATOM 814 C CA . GLN A 1 103 ? -24.776 0.163 24.287 1.00 95.50 103 GLN A CA 1
ATOM 815 C C . GLN A 1 103 ? -25.624 0.735 23.148 1.00 95.50 103 GLN A C 1
ATOM 817 O O . GLN A 1 103 ? -26.846 0.633 23.198 1.00 95.50 103 GLN A O 1
ATOM 822 N N . GLU A 1 104 ? -24.991 1.262 22.097 1.00 95.38 104 GLU A N 1
ATOM 823 C CA . GLU A 1 104 ? -25.710 1.804 20.935 1.00 95.38 104 GLU A CA 1
ATOM 824 C C . GLU A 1 104 ? -26.489 0.719 20.182 1.00 95.38 104 GLU A C 1
ATOM 826 O O . GLU A 1 104 ? -27.656 0.900 19.848 1.00 95.38 104 GLU A O 1
ATOM 831 N N . LEU A 1 105 ? -25.897 -0.463 19.999 1.00 94.69 105 LEU A N 1
ATOM 832 C CA . LEU A 1 105 ? -26.573 -1.593 19.362 1.00 94.69 105 LEU A CA 1
ATOM 833 C C . LEU A 1 105 ? -27.790 -2.068 20.173 1.00 94.69 105 LEU A C 1
ATOM 835 O O . LEU A 1 105 ? -28.800 -2.453 19.590 1.00 94.69 105 LEU A O 1
ATOM 839 N N . ALA A 1 106 ? -27.723 -2.023 21.507 1.00 94.00 106 ALA A N 1
ATOM 840 C CA . ALA A 1 106 ? -28.861 -2.341 22.366 1.00 94.00 106 ALA A CA 1
ATOM 841 C C . ALA A 1 106 ? -29.996 -1.308 22.259 1.00 94.00 106 ALA A C 1
ATOM 843 O O . ALA A 1 106 ? -31.155 -1.700 22.356 1.00 94.00 106 ALA A O 1
ATOM 844 N N . LYS A 1 107 ? -29.689 -0.020 22.044 1.00 94.69 107 LYS A N 1
ATOM 845 C CA . LYS A 1 107 ? -30.702 1.020 21.783 1.00 94.69 107 LYS A CA 1
ATOM 846 C C . LYS A 1 107 ? -31.381 0.798 20.432 1.00 94.69 107 LYS A C 1
ATOM 848 O O . LYS A 1 107 ? -32.597 0.669 20.391 1.00 94.69 107 LYS A O 1
ATOM 853 N N . LEU A 1 108 ? -30.594 0.616 19.369 1.00 93.81 108 LEU A N 1
ATOM 854 C CA . LEU A 1 108 ? -31.111 0.359 18.018 1.00 93.81 108 LEU A CA 1
ATOM 855 C C . LEU A 1 108 ? -32.014 -0.881 17.967 1.00 93.81 108 LEU A C 1
ATOM 857 O O . LEU A 1 108 ? -33.066 -0.863 17.341 1.00 93.81 108 LEU A O 1
ATOM 861 N N . LYS A 1 109 ? -31.645 -1.956 18.675 1.00 91.75 109 LYS A N 1
ATOM 862 C CA . LYS A 1 109 ? -32.482 -3.163 18.782 1.00 91.75 109 LYS A CA 1
ATOM 863 C C . LYS A 1 109 ? -33.814 -2.944 19.502 1.00 91.75 109 LYS A C 1
ATOM 865 O O . LYS A 1 109 ? -34.719 -3.738 19.296 1.00 91.75 109 LYS A O 1
ATOM 870 N N . LYS A 1 110 ? -33.916 -1.944 20.381 1.00 90.31 110 LYS A N 1
ATOM 871 C CA . LYS A 1 110 ? -35.182 -1.581 21.034 1.00 90.31 110 LYS A CA 1
ATOM 872 C C . LYS A 1 110 ? -36.054 -0.707 20.134 1.00 90.31 110 LYS A C 1
ATOM 874 O O . LYS A 1 110 ? -37.270 -0.775 20.245 1.00 90.31 110 LYS A O 1
ATOM 879 N N . GLU A 1 111 ? -35.436 0.117 19.290 1.00 89.50 111 GLU A N 1
ATOM 880 C CA . GLU A 1 111 ? -36.126 1.021 18.362 1.00 89.50 111 GLU A CA 1
ATOM 881 C C . GLU A 1 111 ? -36.665 0.316 17.117 1.00 89.50 111 GLU A C 1
ATOM 883 O O . GLU A 1 111 ? -37.657 0.771 16.557 1.00 89.50 111 GLU A O 1
ATOM 888 N N . ILE A 1 112 ? -36.037 -0.779 16.679 1.00 87.38 112 ILE A N 1
ATOM 889 C CA . ILE A 1 112 ? -36.535 -1.599 15.572 1.00 87.38 112 ILE A CA 1
ATOM 890 C C . ILE A 1 112 ? -37.549 -2.605 16.146 1.00 87.38 112 ILE A C 1
ATOM 892 O O . ILE A 1 112 ? -37.121 -3.561 16.800 1.00 87.38 112 ILE A O 1
ATOM 896 N N . PRO A 1 113 ? -38.872 -2.420 15.948 1.00 73.00 113 PRO A N 1
ATOM 897 C CA . PRO A 1 113 ? -39.836 -3.473 16.241 1.00 73.00 113 PRO A CA 1
ATOM 898 C C . PRO A 1 113 ? -39.565 -4.673 15.324 1.00 73.00 113 PRO A C 1
ATOM 900 O O . PRO A 1 113 ? -39.114 -4.495 14.191 1.00 73.00 113 PRO A O 1
ATOM 903 N N . ALA A 1 114 ? -39.780 -5.876 15.860 1.00 66.88 114 ALA A N 1
ATOM 904 C CA . ALA A 1 114 ? -39.566 -7.143 15.160 1.00 66.88 114 ALA A CA 1
ATOM 905 C C . ALA A 1 114 ? -40.328 -7.227 13.829 1.00 66.88 114 ALA A C 1
ATOM 907 O O . ALA A 1 114 ? -41.473 -6.721 13.776 1.00 66.88 114 ALA A O 1
#

Mean predicted aligned error: 5.93 Å

Organism: Salvia divinorum (NCBI:txid28513)

Radius of gyration: 21.9 Å; Cα contacts (8 Å, |Δi|>4): 80; chains: 1; bounding box: 61×29×49 Å

Secondary structure (DSSP, 8-state):
--------TT-EEE--SSTTTT-EEEEEEE-SSS-EEEE-TTSSS---HHHHHHHHHTTHHHHHHHSHHHHHHHHHHHHHT--HHHHHHHHHHHHHHHHHHHHHHHHHHHHS--

Foldseek 3Di:
DPDDDDDDAQDWDAACDDDCHRDIWGFHADPDPVDTDIDDPPDPDPDDPVNVVVCVVVVVVVVQCPDPVVVVVVVVVVVVPDDPVNVVVVVVVVVVVVVVVVVVVVVVVVVDDD

Sequence (114 aa):
MTFKRYVEIGRVALVNYGKDYGQLVVIVDVIDQNRALVDSPDMRVPKKKALVAAMEAADVKGKWESSSWGRKLIVQKRRAGLNDFDRFKLMLAKIKKAGVVRQELAKLKKEIPA

InterPro domains:
  IPR002784 Large ribosomal subunit protein eL14 domain [PF01929] (45-97)
  IPR008991 Translation protein SH3-like domain superfamily [SSF50104] (5-73)
  IPR014722 Large ribosomal subunit protein uL2, domain 2 [G3DSA:2.30.30.30] (1-61)
  IPR039660 Large ribosomal subunit protein eL14 [PTHR11127] (44-111)

Solvent-accessible surface area (backbone atoms only — not comparable to full-atom values): 6958 Å² total; per-residue (Å²): 127,95,75,90,80,77,96,48,74,72,36,78,46,73,35,88,60,72,96,59,48,78,39,69,33,30,30,69,43,76,77,53,101,89,43,63,45,67,49,39,86,86,48,103,59,90,74,56,66,69,58,48,52,51,42,58,76,64,39,51,65,63,54,40,55,69,29,74,66,40,40,50,53,51,51,51,56,52,62,72,69,57,50,70,70,55,52,51,53,49,49,54,52,50,52,54,50,54,50,53,53,51,54,53,51,55,51,53,59,68,71,51,76,133

pLDDT: mean 91.5, std 5.56, range [66.88, 97.69]